Protein AF-A0A432K4J1-F1 (afdb_monomer)

pLDDT: mean 75.05, std 14.16, range [38.0, 90.62]

Radius of gyration: 15.27 Å; Cα contacts (8 Å, |Δi|>4): 43; chains: 1; bounding box: 32×24×53 Å

Secondary structure (DSSP, 8-state):
------------------SSGGG-HHHHHHHHSHHHHHHHHHHHHHHHTT--------HHHHHHHHHHHH-

Mean predicted aligned error: 11.09 Å

Sequence (71 aa):
MSRDNRNISKRIISFRHSDSPLTSKRVSVIISNRKDSVNLAEAVRSLRHNVKASFKVSESTKNKIKDLQKA

Foldseek 3Di:
DDPPPPDPPPPPPDQDDDPPPCRHPLVVLLCVDPVSVVQVVVQVVCVVVVHNGDGDDDPVSVVVVVVVVVD

Solvent-accessible surface area (backbone atoms only — not comparable to full-atom values): 4521 Å² total; per-residue (Å²): 138,82,82,78,81,73,71,81,71,75,78,83,76,79,68,65,85,39,92,48,74,92,37,22,72,59,44,54,55,38,57,72,34,70,70,41,31,50,44,50,52,50,27,54,52,36,42,74,69,75,38,96,55,82,69,82,70,53,70,73,53,50,50,57,46,52,57,65,72,77,111

Structure (mmCIF, N/CA/C/O 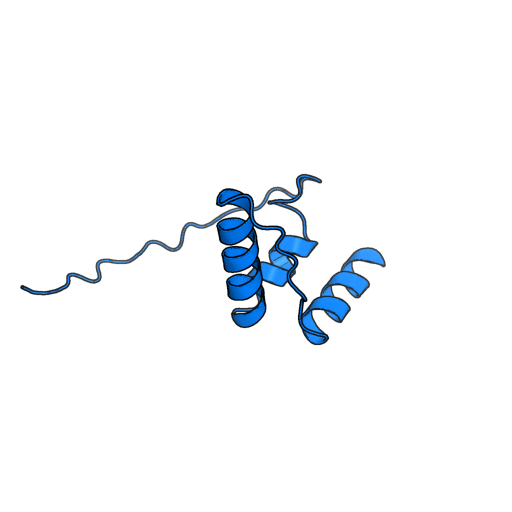backbone):
data_AF-A0A432K4J1-F1
#
_entry.id   AF-A0A432K4J1-F1
#
loop_
_atom_site.group_PDB
_atom_site.id
_atom_site.type_symbol
_atom_sit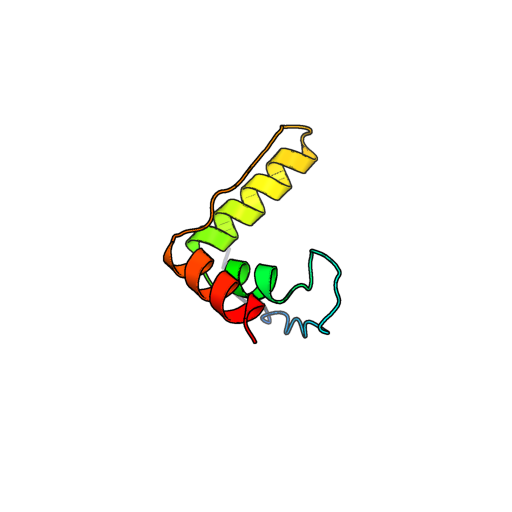e.label_atom_id
_atom_site.label_alt_id
_atom_site.label_comp_id
_atom_site.label_asym_id
_atom_site.label_entity_id
_atom_site.label_seq_id
_atom_site.pdbx_PDB_ins_code
_atom_site.Cartn_x
_atom_site.Cartn_y
_atom_site.Cartn_z
_atom_site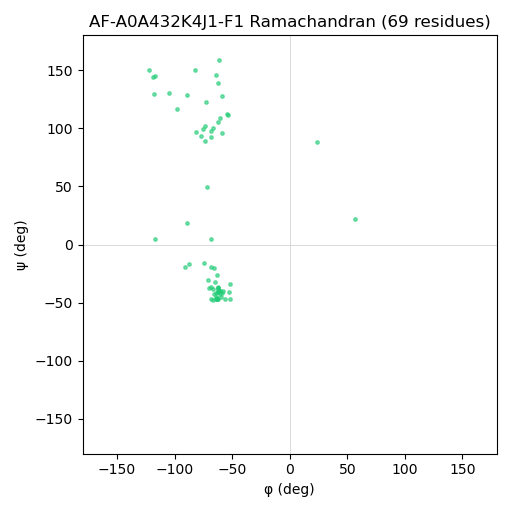.occupancy
_atom_site.B_iso_or_equiv
_atom_site.auth_seq_id
_atom_site.auth_comp_id
_atom_site.auth_asym_id
_atom_site.auth_atom_id
_atom_site.pdbx_PDB_model_num
ATOM 1 N N . MET A 1 1 ? -9.300 5.528 -36.858 1.00 38.00 1 MET A N 1
ATOM 2 C CA . MET A 1 1 ? -9.116 4.391 -35.928 1.00 38.00 1 MET A CA 1
ATOM 3 C C . MET A 1 1 ? -9.747 4.753 -34.589 1.00 38.00 1 MET A C 1
ATOM 5 O O . MET A 1 1 ? -9.143 5.483 -33.813 1.00 38.00 1 MET A O 1
ATOM 9 N N . SER A 1 2 ? -11.002 4.348 -34.376 1.00 44.59 2 SER A N 1
ATOM 10 C CA . SER A 1 2 ? -11.761 4.654 -33.156 1.00 44.59 2 SER A CA 1
ATOM 11 C C . SER A 1 2 ? -11.220 3.817 -31.993 1.00 44.59 2 SER A C 1
ATOM 13 O O . SER A 1 2 ? -11.138 2.595 -32.105 1.00 44.59 2 SER A O 1
ATOM 15 N N . ARG A 1 3 ? -10.784 4.464 -30.904 1.00 56.84 3 ARG A N 1
ATOM 16 C CA . ARG A 1 3 ? -10.336 3.780 -29.681 1.00 56.84 3 ARG A CA 1
ATOM 17 C C . ARG A 1 3 ? -11.570 3.324 -28.920 1.00 56.84 3 ARG A C 1
ATOM 19 O O . ARG A 1 3 ? -12.172 4.083 -28.168 1.00 56.84 3 ARG A O 1
ATOM 26 N N . ASP A 1 4 ? -11.947 2.088 -29.180 1.00 51.75 4 ASP A N 1
ATOM 27 C CA . ASP A 1 4 ? -13.093 1.429 -28.584 1.00 51.75 4 ASP A CA 1
ATOM 28 C C . ASP A 1 4 ? -12.824 1.187 -27.084 1.00 51.75 4 ASP A C 1
ATOM 30 O O . ASP A 1 4 ? -12.204 0.202 -26.685 1.00 51.75 4 ASP A O 1
ATOM 34 N N . ASN A 1 5 ? -13.244 2.136 -26.241 1.00 54.62 5 ASN A N 1
ATOM 35 C CA . ASN A 1 5 ? -13.203 2.088 -24.772 1.00 54.62 5 ASN A CA 1
ATOM 36 C C . ASN A 1 5 ? -14.256 1.101 -24.226 1.00 54.62 5 ASN A C 1
ATOM 38 O O . ASN A 1 5 ? -15.049 1.432 -23.342 1.00 54.62 5 ASN A O 1
ATOM 42 N N . ARG A 1 6 ? -14.303 -0.123 -24.760 1.00 53.44 6 ARG A N 1
ATOM 43 C CA . ARG A 1 6 ? -15.208 -1.165 -24.274 1.00 53.44 6 ARG A CA 1
ATOM 44 C C . ARG A 1 6 ? -14.790 -1.565 -22.866 1.00 53.44 6 ARG A C 1
ATOM 46 O O . ARG A 1 6 ? -13.827 -2.300 -22.688 1.00 53.44 6 ARG A O 1
ATOM 53 N N . ASN A 1 7 ? -15.518 -1.012 -21.893 1.00 58.19 7 ASN A N 1
ATOM 54 C CA . ASN A 1 7 ? -15.673 -1.464 -20.515 1.00 58.19 7 ASN A CA 1
ATOM 55 C C . ASN A 1 7 ? -14.512 -2.329 -20.020 1.00 58.19 7 ASN A C 1
ATOM 57 O O . ASN A 1 7 ? -14.575 -3.559 -20.063 1.00 58.19 7 ASN A O 1
ATOM 61 N N . ILE A 1 8 ? -13.476 -1.681 -19.477 1.00 54.00 8 ILE A N 1
ATOM 62 C CA . ILE A 1 8 ? -12.585 -2.353 -18.533 1.00 54.00 8 ILE A CA 1
ATOM 63 C C . ILE A 1 8 ? -13.495 -2.801 -17.392 1.00 54.00 8 ILE A C 1
ATOM 65 O O . ILE A 1 8 ? -13.833 -2.001 -16.517 1.00 54.00 8 ILE A O 1
ATOM 69 N N . SER A 1 9 ? -13.956 -4.056 -17.436 1.00 59.59 9 SER A N 1
ATOM 70 C CA . SER A 1 9 ? -14.651 -4.663 -16.309 1.00 59.59 9 SER A CA 1
ATOM 71 C C . SER A 1 9 ? -13.715 -4.482 -15.123 1.00 59.59 9 SER A C 1
ATOM 73 O O . SER A 1 9 ? -12.578 -4.967 -15.123 1.00 59.59 9 SER A O 1
ATOM 75 N N . LYS A 1 10 ? -14.113 -3.638 -14.164 1.00 54.47 10 LYS A N 1
ATOM 76 C CA . LYS A 1 10 ? -13.315 -3.448 -12.959 1.00 54.47 10 LYS A CA 1
ATOM 77 C C . LYS A 1 10 ? -13.257 -4.826 -12.330 1.00 54.47 10 LYS A C 1
ATOM 79 O O . LYS A 1 10 ? -14.284 -5.341 -11.901 1.00 54.47 10 LYS A O 1
ATOM 84 N N . ARG A 1 11 ? -12.081 -5.454 -12.372 1.00 51.44 11 ARG A N 1
ATOM 85 C CA . ARG A 1 11 ? -11.868 -6.779 -11.800 1.00 51.44 11 ARG A CA 1
ATOM 86 C C . ARG A 1 11 ? -12.326 -6.674 -10.342 1.00 51.44 11 ARG A C 1
ATOM 88 O O . ARG A 1 11 ? -11.741 -5.904 -9.583 1.00 51.44 11 ARG A O 1
ATOM 95 N N . ILE A 1 12 ? -13.414 -7.355 -9.980 1.00 54.06 12 ILE A N 1
ATOM 96 C CA . ILE A 1 12 ? -13.889 -7.403 -8.594 1.00 54.06 12 ILE A CA 1
ATOM 97 C C . ILE A 1 12 ? -12.904 -8.319 -7.873 1.00 54.06 12 ILE A C 1
ATOM 99 O O . ILE A 1 12 ? -13.039 -9.539 -7.882 1.00 54.06 12 ILE A O 1
ATOM 103 N N . ILE A 1 13 ? -11.830 -7.734 -7.345 1.00 56.41 13 ILE A N 1
ATOM 104 C CA . ILE A 1 13 ? -10.829 -8.471 -6.581 1.00 56.41 13 ILE A CA 1
ATOM 105 C C . ILE A 1 13 ? -11.390 -8.621 -5.168 1.00 56.41 13 ILE A C 1
ATOM 107 O O . ILE A 1 13 ? -11.302 -7.707 -4.350 1.00 56.41 13 ILE A O 1
ATOM 111 N N . SER A 1 14 ? -12.009 -9.766 -4.884 1.00 50.72 14 SER A N 1
ATOM 112 C CA . SER A 1 14 ? -12.387 -10.127 -3.520 1.00 50.72 14 SER A CA 1
ATOM 113 C C . SER A 1 14 ? -11.125 -10.524 -2.750 1.00 50.72 14 SER A C 1
ATOM 115 O O . SER A 1 14 ? -10.601 -11.626 -2.921 1.00 50.72 14 SER A O 1
ATOM 117 N N . PHE A 1 15 ? -10.609 -9.626 -1.912 1.00 55.06 15 PHE A N 1
ATOM 118 C CA . PHE A 1 15 ? -9.479 -9.935 -1.039 1.00 55.06 15 PHE A CA 1
ATOM 119 C C . PHE A 1 15 ? -9.960 -10.806 0.130 1.00 55.06 15 PHE A C 1
ATOM 121 O O . PHE A 1 15 ? -10.501 -10.305 1.120 1.00 55.06 15 PHE A O 1
ATOM 128 N N . ARG A 1 16 ? -9.757 -12.129 0.040 1.00 59.34 16 ARG A N 1
ATOM 129 C CA . ARG A 1 16 ? -9.771 -12.968 1.247 1.00 59.34 16 ARG A CA 1
ATOM 130 C C . ARG A 1 16 ? -8.684 -12.440 2.176 1.00 59.34 16 ARG A C 1
ATOM 132 O O . ARG A 1 16 ? -7.549 -12.233 1.749 1.00 59.34 16 ARG A O 1
ATOM 139 N N . HIS A 1 17 ? -9.065 -12.165 3.416 1.00 62.22 17 HIS A N 1
ATOM 140 C CA . HIS A 1 17 ? -8.172 -11.617 4.424 1.00 62.22 17 HIS A CA 1
ATOM 141 C C . HIS A 1 17 ? -7.148 -12.697 4.761 1.00 62.22 17 HIS A C 1
ATOM 143 O O . HIS A 1 17 ? -7.450 -13.633 5.490 1.00 62.22 17 HIS A O 1
ATOM 149 N N . SER A 1 18 ? -5.975 -12.611 4.148 1.00 59.75 18 SER A N 1
ATOM 150 C CA . SER A 1 18 ? -4.848 -13.475 4.465 1.00 59.75 18 SER A CA 1
ATOM 151 C C . SER A 1 18 ? -3.670 -12.606 4.863 1.00 59.75 18 SER A C 1
ATOM 153 O O . SER A 1 18 ? -3.528 -11.485 4.357 1.00 59.75 18 SER A O 1
ATOM 155 N N . ASP A 1 19 ? -2.815 -13.145 5.727 1.00 62.22 19 ASP A N 1
ATOM 156 C CA . ASP A 1 19 ? -1.589 -12.490 6.188 1.00 62.22 19 ASP A CA 1
ATOM 157 C C . ASP A 1 19 ? -0.530 -12.359 5.082 1.00 62.22 19 ASP A C 1
ATOM 159 O O . ASP A 1 19 ? 0.572 -11.864 5.318 1.00 62.22 19 ASP A O 1
ATOM 163 N N . SER A 1 20 ? -0.860 -12.743 3.841 1.00 68.38 20 SER A N 1
ATOM 164 C CA . SER A 1 20 ? -0.010 -12.448 2.697 1.00 68.38 20 SER A CA 1
ATOM 165 C C . SER A 1 20 ? 0.118 -10.926 2.504 1.00 68.38 20 SER A C 1
ATOM 167 O O . SER A 1 20 ? -0.882 -10.196 2.583 1.00 68.38 20 SER A O 1
ATOM 169 N N . PRO A 1 21 ? 1.323 -10.419 2.181 1.00 65.94 21 PRO A N 1
ATOM 170 C CA . PRO A 1 21 ? 1.546 -8.989 1.992 1.00 65.94 21 PRO A CA 1
ATOM 171 C C . PRO A 1 21 ? 0.570 -8.357 0.992 1.00 65.94 21 PRO A C 1
ATOM 173 O O . PRO A 1 21 ? 0.033 -7.284 1.257 1.00 65.94 21 PRO A O 1
ATOM 176 N N . LEU A 1 22 ? 0.274 -9.056 -0.112 1.00 66.75 22 LEU A N 1
ATOM 177 C CA . LEU A 1 22 ? -0.561 -8.568 -1.217 1.00 66.75 22 LEU A CA 1
ATOM 178 C C . LEU A 1 22 ? -2.066 -8.538 -0.912 1.00 66.75 22 LEU A C 1
ATOM 180 O O . LEU A 1 22 ? -2.814 -7.880 -1.630 1.00 66.75 22 LEU A O 1
ATOM 184 N N . THR A 1 23 ? -2.514 -9.225 0.139 1.00 68.06 23 THR A N 1
ATOM 185 C CA . THR A 1 23 ? -3.932 -9.285 0.540 1.00 68.06 23 THR A CA 1
ATOM 186 C C . THR A 1 23 ? -4.187 -8.687 1.918 1.00 68.06 23 THR A C 1
ATOM 188 O O . THR A 1 23 ? -5.303 -8.766 2.429 1.00 68.06 23 THR A O 1
ATOM 191 N N . SER A 1 24 ? -3.161 -8.111 2.545 1.00 78.75 24 SER A N 1
ATOM 192 C CA . SER A 1 24 ? -3.289 -7.535 3.878 1.00 78.75 24 SER A CA 1
ATOM 193 C C . SER A 1 24 ? -4.267 -6.352 3.881 1.00 78.75 24 SER A C 1
ATOM 195 O O . SER A 1 24 ? -4.309 -5.546 2.944 1.00 78.75 24 SER A O 1
ATOM 197 N N . LYS A 1 25 ? -5.012 -6.180 4.985 1.00 80.31 25 LYS A N 1
ATOM 198 C CA . LYS A 1 25 ? -5.878 -5.001 5.199 1.00 80.31 25 LYS A CA 1
ATOM 199 C C . LYS A 1 25 ? -5.107 -3.687 4.996 1.00 80.31 25 LYS A C 1
ATOM 201 O O . LYS A 1 25 ? -5.646 -2.723 4.462 1.00 80.31 25 LYS A O 1
ATOM 206 N N . ARG A 1 26 ? -3.818 -3.672 5.361 1.00 80.69 2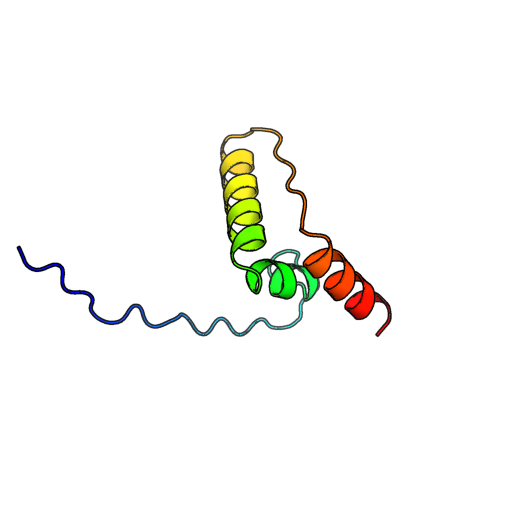6 ARG A N 1
ATOM 207 C CA . ARG A 1 26 ? -2.918 -2.522 5.187 1.00 80.69 26 ARG A CA 1
ATOM 208 C C . ARG A 1 26 ? -2.729 -2.170 3.710 1.00 80.69 26 ARG A C 1
ATOM 210 O O . ARG A 1 26 ? -2.844 -1.004 3.348 1.00 80.69 26 ARG A O 1
ATOM 217 N N . VAL A 1 27 ? -2.493 -3.165 2.854 1.00 81.00 27 VAL A N 1
ATOM 218 C CA . VAL A 1 27 ? -2.345 -2.956 1.406 1.00 81.00 27 VAL A CA 1
ATOM 219 C C . VAL A 1 27 ? -3.661 -2.526 0.762 1.00 81.00 27 VAL A C 1
ATOM 221 O O . VAL A 1 27 ? -3.639 -1.629 -0.075 1.00 81.00 27 VAL A O 1
ATOM 224 N N . SER A 1 28 ? -4.806 -3.047 1.211 1.00 82.19 28 SER A N 1
ATOM 225 C CA . SER A 1 28 ? -6.125 -2.559 0.772 1.00 82.19 28 SER A CA 1
ATOM 226 C C . SER A 1 28 ? -6.298 -1.052 1.018 1.00 82.19 28 SER A C 1
ATOM 228 O O . SER A 1 28 ? -6.660 -0.307 0.105 1.00 82.19 28 SER A O 1
ATOM 230 N N . VAL A 1 29 ? -5.940 -0.569 2.214 1.00 83.62 29 VAL A N 1
ATOM 231 C CA . VAL A 1 29 ? -5.991 0.867 2.534 1.00 83.62 29 VAL A CA 1
ATOM 232 C C . VAL A 1 29 ? -5.055 1.681 1.638 1.00 83.62 29 VAL A C 1
ATOM 234 O O . VAL A 1 29 ? -5.454 2.735 1.147 1.00 83.62 29 VAL A O 1
ATOM 237 N N . ILE A 1 30 ? -3.846 1.188 1.362 1.00 84.75 30 ILE A N 1
ATOM 238 C CA . ILE A 1 30 ? -2.894 1.863 0.464 1.00 84.75 30 ILE A CA 1
ATOM 239 C C . ILE A 1 30 ? -3.445 1.938 -0.966 1.00 84.75 30 ILE A C 1
ATOM 241 O O . ILE A 1 30 ? -3.405 3.002 -1.578 1.00 84.75 30 ILE A O 1
ATOM 245 N N . ILE A 1 31 ? -4.013 0.842 -1.482 1.00 83.94 31 ILE A N 1
ATOM 246 C CA . ILE A 1 31 ? -4.616 0.779 -2.824 1.00 83.94 31 ILE A CA 1
ATOM 247 C C . ILE A 1 31 ? -5.850 1.689 -2.925 1.00 83.94 31 ILE A C 1
ATOM 249 O O . ILE A 1 31 ? -6.104 2.260 -3.984 1.00 83.94 31 ILE A O 1
ATOM 253 N N . SER A 1 32 ? -6.599 1.872 -1.831 1.00 83.00 32 SER A N 1
ATOM 254 C CA . SER A 1 32 ? -7.773 2.756 -1.802 1.00 83.00 32 SER A CA 1
ATOM 255 C C . SER A 1 32 ? -7.429 4.241 -1.992 1.00 83.00 32 SER A C 1
ATOM 257 O O . SER A 1 32 ? -8.285 5.029 -2.393 1.00 83.00 32 SER A O 1
ATOM 259 N N . ASN A 1 33 ? -6.175 4.635 -1.743 1.00 88.88 33 ASN A N 1
ATOM 260 C CA . ASN A 1 33 ? -5.684 5.986 -1.983 1.00 88.88 33 ASN A CA 1
ATOM 261 C C . ASN A 1 33 ? -4.943 6.051 -3.325 1.00 88.88 33 ASN A C 1
ATOM 263 O O . ASN A 1 33 ? -3.880 5.457 -3.491 1.00 88.88 33 ASN A O 1
ATOM 267 N N . ARG A 1 34 ? -5.459 6.847 -4.272 1.00 86.12 34 ARG A N 1
ATOM 268 C CA . ARG A 1 34 ? -4.872 6.987 -5.614 1.00 86.12 34 ARG A CA 1
ATOM 269 C C . ARG A 1 34 ? -3.378 7.326 -5.575 1.00 86.12 34 ARG A C 1
ATOM 271 O O . ARG A 1 34 ? -2.610 6.692 -6.290 1.00 86.12 34 ARG A O 1
ATOM 278 N N . LYS A 1 35 ? -2.954 8.293 -4.756 1.00 87.38 35 LYS A N 1
ATOM 279 C CA . LYS A 1 35 ? -1.558 8.760 -4.740 1.00 87.38 35 LYS A CA 1
ATOM 280 C C . LYS A 1 35 ? -0.616 7.691 -4.186 1.00 87.38 35 LYS A C 1
ATOM 282 O O . LYS A 1 35 ? 0.392 7.376 -4.809 1.00 87.38 35 LYS A O 1
ATOM 287 N N . ASP A 1 36 ? -0.985 7.080 -3.066 1.00 88.12 36 ASP A N 1
ATOM 288 C CA . ASP A 1 36 ? -0.160 6.040 -2.446 1.00 88.12 36 ASP A CA 1
ATOM 289 C C . ASP A 1 36 ? -0.162 4.736 -3.256 1.00 88.12 36 ASP A C 1
ATOM 291 O O . ASP A 1 36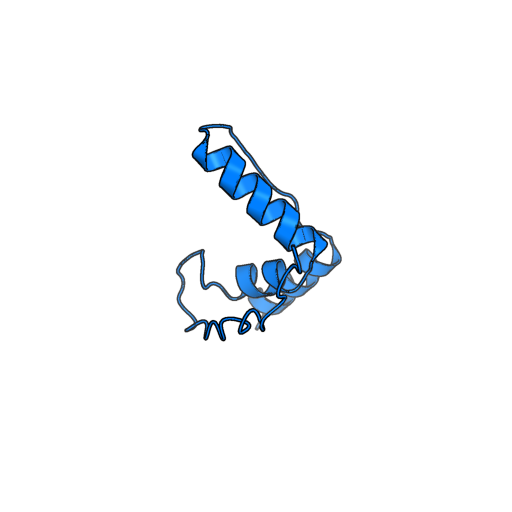 ? 0.850 4.039 -3.294 1.00 88.12 36 ASP A O 1
ATOM 295 N N . SER A 1 37 ? -1.254 4.434 -3.966 1.00 85.81 37 SER A N 1
ATOM 296 C CA . SER A 1 37 ? -1.322 3.290 -4.880 1.00 85.81 37 SER A CA 1
ATOM 297 C C . SER A 1 37 ? -0.321 3.403 -6.035 1.00 85.81 37 SER A C 1
ATOM 299 O O . SER A 1 37 ? 0.312 2.411 -6.398 1.00 85.81 37 SER A O 1
ATOM 301 N N . VAL A 1 38 ? -0.127 4.614 -6.576 1.00 88.56 38 VAL A N 1
ATOM 302 C CA . VAL A 1 38 ? 0.865 4.883 -7.626 1.00 88.56 38 VAL A CA 1
ATOM 303 C C . VAL A 1 38 ? 2.273 4.693 -7.069 1.00 88.56 38 VAL A C 1
ATOM 305 O O . VAL A 1 38 ? 3.046 3.934 -7.648 1.00 88.56 38 VAL A O 1
ATOM 308 N N . ASN A 1 39 ? 2.561 5.271 -5.898 1.00 87.00 39 ASN A N 1
ATOM 309 C CA . ASN A 1 39 ? 3.861 5.136 -5.233 1.00 87.00 39 ASN A CA 1
ATOM 310 C C . ASN A 1 39 ? 4.211 3.667 -4.934 1.00 87.00 39 ASN A C 1
ATOM 312 O O . ASN A 1 39 ? 5.348 3.239 -5.128 1.00 87.00 39 ASN A O 1
ATOM 316 N N . LEU A 1 40 ? 3.231 2.877 -4.478 1.00 86.75 40 LEU A N 1
ATOM 317 C CA . LEU A 1 40 ? 3.402 1.443 -4.250 1.00 86.75 40 LEU A CA 1
ATOM 318 C C . LEU A 1 40 ? 3.705 0.711 -5.564 1.00 86.75 40 LEU A C 1
ATOM 320 O O . LEU A 1 40 ? 4.632 -0.095 -5.620 1.00 86.75 40 LEU A O 1
ATOM 324 N N . ALA A 1 41 ? 2.946 0.991 -6.626 1.00 87.88 41 ALA A N 1
ATOM 325 C CA . ALA A 1 41 ? 3.156 0.363 -7.927 1.00 87.88 41 ALA A CA 1
ATOM 326 C C . ALA A 1 41 ? 4.536 0.700 -8.515 1.00 87.88 41 ALA A C 1
ATOM 328 O O . ALA A 1 41 ? 5.196 -0.178 -9.069 1.00 87.88 41 ALA A O 1
ATOM 329 N N . GLU A 1 42 ? 4.991 1.945 -8.378 1.00 86.56 42 GLU A N 1
ATOM 330 C CA . GLU A 1 42 ? 6.330 2.376 -8.788 1.00 86.56 42 GLU A CA 1
ATOM 331 C C . GLU A 1 42 ? 7.423 1.674 -7.989 1.00 86.56 42 GLU A C 1
ATOM 333 O O . GLU A 1 42 ? 8.333 1.110 -8.589 1.00 86.56 42 GLU A O 1
ATOM 338 N N . ALA A 1 43 ? 7.304 1.604 -6.661 1.00 85.44 43 ALA A N 1
ATOM 339 C CA . ALA A 1 43 ? 8.277 0.891 -5.838 1.00 85.44 43 ALA A CA 1
ATOM 340 C C . ALA A 1 43 ? 8.359 -0.602 -6.189 1.00 85.44 43 ALA A C 1
ATOM 342 O O . ALA A 1 43 ? 9.456 -1.150 -6.280 1.00 85.44 43 ALA A O 1
ATOM 343 N N . VAL A 1 44 ? 7.221 -1.252 -6.461 1.00 84.94 44 VAL A N 1
ATOM 344 C CA . VAL A 1 44 ? 7.187 -2.649 -6.923 1.00 84.94 44 VAL A CA 1
ATOM 345 C C . VAL A 1 44 ? 7.864 -2.802 -8.286 1.00 84.94 44 VAL A C 1
ATOM 347 O O . VAL A 1 44 ? 8.598 -3.768 -8.492 1.00 84.94 44 VAL A O 1
ATOM 350 N N . ARG A 1 45 ? 7.647 -1.869 -9.223 1.00 86.56 45 ARG A N 1
ATOM 351 C CA . ARG A 1 45 ? 8.333 -1.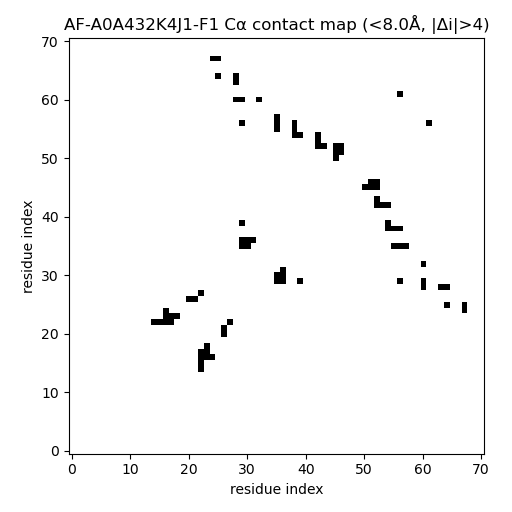883 -10.526 1.00 86.56 45 ARG A CA 1
ATOM 352 C C . ARG A 1 45 ? 9.839 -1.705 -10.360 1.00 86.56 45 ARG A C 1
ATOM 354 O O . ARG A 1 45 ? 10.592 -2.497 -10.910 1.00 86.56 45 ARG A O 1
ATOM 361 N N . SER A 1 46 ? 10.274 -0.737 -9.561 1.00 86.50 46 SER A N 1
ATOM 362 C CA . SER A 1 46 ? 11.693 -0.491 -9.292 1.00 86.50 46 SER A CA 1
ATOM 363 C C . SER A 1 46 ? 12.376 -1.700 -8.646 1.00 86.50 46 SER A C 1
ATOM 365 O O . SER A 1 46 ? 13.468 -2.081 -9.062 1.00 86.50 46 SER A O 1
ATOM 367 N N . LEU A 1 47 ? 11.699 -2.377 -7.712 1.00 84.69 47 LEU A N 1
ATOM 368 C CA . LEU A 1 47 ? 12.207 -3.602 -7.093 1.00 84.69 47 LEU A CA 1
ATOM 369 C C . LEU A 1 47 ? 12.409 -4.734 -8.115 1.00 84.69 47 LEU A C 1
ATOM 371 O O . LEU A 1 47 ? 13.400 -5.453 -8.037 1.00 84.69 47 LEU A O 1
ATOM 375 N N . ARG A 1 48 ? 11.519 -4.869 -9.111 1.00 86.69 48 ARG A N 1
ATOM 376 C CA . ARG A 1 48 ? 11.683 -5.850 -10.207 1.00 86.69 48 ARG A CA 1
ATOM 377 C C . ARG A 1 48 ? 12.913 -5.58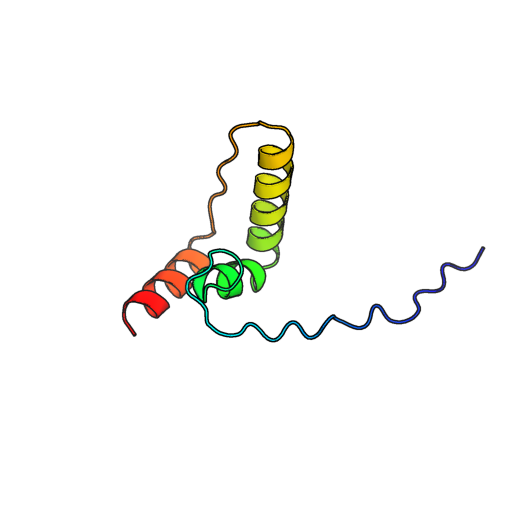1 -11.070 1.00 86.69 48 ARG A C 1
ATOM 379 O O . ARG A 1 48 ? 13.452 -6.512 -11.654 1.00 86.69 48 ARG A O 1
ATOM 386 N N . HIS A 1 49 ? 13.359 -4.332 -11.136 1.00 89.38 49 HIS A N 1
ATOM 387 C CA . HIS A 1 49 ? 14.591 -3.942 -11.819 1.00 89.38 49 HIS A CA 1
ATOM 388 C C . HIS A 1 49 ? 15.820 -3.998 -10.895 1.00 89.38 49 HIS A C 1
ATOM 390 O O . HIS A 1 49 ? 16.838 -3.384 -11.199 1.00 89.38 49 HIS A O 1
ATOM 396 N N . ASN A 1 50 ? 15.738 -4.722 -9.769 1.00 83.31 50 ASN A N 1
ATOM 397 C CA . ASN A 1 50 ? 16.785 -4.836 -8.747 1.00 83.31 50 ASN A CA 1
ATOM 398 C C . ASN A 1 50 ? 17.239 -3.489 -8.156 1.00 83.31 50 ASN A C 1
ATOM 400 O O . ASN A 1 50 ? 18.321 -3.384 -7.577 1.00 83.31 50 ASN A O 1
ATOM 404 N N . VAL A 1 51 ? 16.400 -2.455 -8.251 1.00 85.38 51 VAL A N 1
ATOM 405 C CA . VAL A 1 51 ? 16.652 -1.160 -7.619 1.00 85.38 51 VAL A CA 1
ATOM 406 C C . VAL A 1 51 ? 16.067 -1.190 -6.213 1.00 85.38 51 VAL A C 1
ATOM 408 O O . VAL A 1 51 ? 14.891 -1.512 -6.022 1.00 85.38 51 VAL A O 1
ATOM 411 N N . LYS A 1 52 ? 16.871 -0.822 -5.206 1.00 80.38 52 LYS A N 1
ATOM 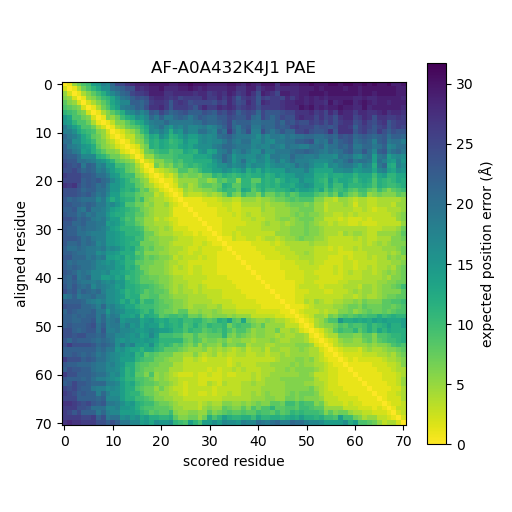412 C CA . LYS A 1 52 ? 16.370 -0.625 -3.840 1.00 80.38 52 LYS A CA 1
ATOM 413 C C . LYS A 1 52 ? 15.349 0.509 -3.851 1.00 80.38 52 LYS A C 1
ATOM 415 O O . LYS A 1 52 ? 15.712 1.678 -3.947 1.00 80.38 52 LYS A O 1
ATOM 420 N N . ALA A 1 53 ? 14.076 0.155 -3.740 1.00 77.38 53 ALA A N 1
ATOM 421 C CA . ALA A 1 53 ? 12.980 1.104 -3.698 1.00 77.38 53 ALA A CA 1
ATOM 422 C C . ALA A 1 53 ? 12.243 0.989 -2.366 1.00 77.38 53 ALA A C 1
ATOM 424 O O . ALA A 1 53 ? 11.842 -0.094 -1.945 1.00 77.38 53 ALA A O 1
ATOM 42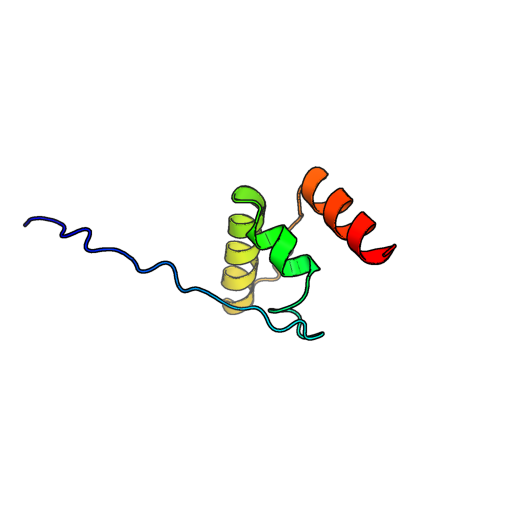5 N N . SER A 1 54 ? 12.056 2.129 -1.710 1.00 78.06 54 SER A N 1
ATOM 426 C CA . SER A 1 54 ? 11.131 2.274 -0.590 1.00 78.06 54 SER A CA 1
ATOM 427 C C . SER A 1 54 ? 10.081 3.306 -0.977 1.00 78.06 54 SER A C 1
ATOM 429 O O . SER A 1 54 ? 10.389 4.269 -1.678 1.00 78.06 54 SER A O 1
ATOM 431 N N . PHE A 1 55 ? 8.839 3.108 -0.543 1.00 83.62 55 PHE A N 1
ATOM 432 C CA . PHE A 1 55 ? 7.785 4.101 -0.720 1.00 83.62 55 PHE A CA 1
ATOM 433 C C . PHE A 1 55 ? 7.306 4.586 0.643 1.00 83.62 55 PHE A C 1
ATOM 435 O O . PHE A 1 55 ? 7.261 3.834 1.619 1.00 83.62 55 PHE A O 1
ATOM 442 N N . LYS A 1 56 ? 6.954 5.869 0.712 1.00 86.75 56 LYS A N 1
ATOM 443 C CA . LYS A 1 56 ? 6.330 6.472 1.887 1.00 86.75 56 LYS A CA 1
ATOM 444 C C . LYS A 1 56 ? 4.850 6.681 1.592 1.00 86.75 56 LYS A C 1
ATOM 446 O O . LYS A 1 56 ? 4.493 7.236 0.558 1.00 86.75 56 LYS A O 1
ATOM 451 N N . VAL A 1 57 ? 4.013 6.234 2.519 1.00 87.25 57 VAL A N 1
ATOM 452 C CA . VAL A 1 57 ? 2.567 6.492 2.525 1.00 87.25 57 VAL A CA 1
ATOM 453 C C . VAL A 1 57 ? 2.261 7.860 3.128 1.00 87.25 57 VAL A C 1
ATOM 455 O O . VAL A 1 57 ? 2.992 8.323 4.015 1.00 87.25 57 VAL A O 1
ATOM 458 N N . SER A 1 58 ? 1.169 8.482 2.682 1.00 90.62 58 SER A N 1
ATOM 459 C CA . SER A 1 58 ? 0.678 9.733 3.261 1.00 90.62 58 SER A CA 1
ATOM 460 C C . SER A 1 58 ? 0.295 9.573 4.735 1.00 90.62 58 SER A C 1
ATOM 462 O O . SER A 1 58 ? 0.000 8.480 5.224 1.00 90.62 58 SER A O 1
ATOM 464 N N . GLU A 1 59 ? 0.259 10.688 5.459 1.00 89.56 59 GLU A N 1
ATOM 465 C CA . GLU A 1 59 ? -0.113 10.717 6.877 1.00 89.56 59 GLU A CA 1
ATOM 466 C C . GLU A 1 59 ? -1.552 10.237 7.115 1.00 89.56 59 GLU A C 1
ATOM 468 O O . GLU A 1 59 ? -1.814 9.456 8.028 1.00 89.56 59 GLU A O 1
ATOM 473 N N . SER A 1 60 ? -2.468 10.587 6.208 1.00 86.50 60 SER A N 1
ATOM 474 C CA . SER A 1 60 ? -3.851 10.100 6.223 1.00 86.50 60 SER A CA 1
ATOM 475 C C . SER A 1 60 ? -3.947 8.576 6.091 1.00 86.50 60 SER A C 1
ATOM 477 O O . SER A 1 60 ? -4.699 7.934 6.825 1.00 86.50 60 SER A O 1
ATOM 479 N N . THR A 1 61 ? -3.161 7.974 5.197 1.00 86.75 61 THR A N 1
ATOM 480 C CA . THR A 1 61 ? -3.101 6.519 5.011 1.00 86.75 61 THR A CA 1
ATOM 481 C C . THR A 1 61 ? -2.424 5.842 6.206 1.00 86.75 61 THR A C 1
ATOM 483 O O . THR A 1 61 ? -2.887 4.793 6.653 1.00 86.75 61 THR A O 1
ATOM 486 N N . LYS A 1 62 ? -1.383 6.456 6.793 1.00 87.88 62 LYS A N 1
ATOM 487 C CA . LYS A 1 62 ? -0.743 5.964 8.029 1.00 87.88 62 LYS A CA 1
ATOM 488 C C . LYS A 1 62 ? -1.722 5.890 9.195 1.00 87.88 62 LYS A C 1
ATOM 490 O O . LYS A 1 62 ? -1.722 4.882 9.895 1.00 87.88 62 LYS A O 1
ATOM 495 N N . ASN A 1 63 ? -2.542 6.920 9.394 1.00 88.88 63 ASN A N 1
ATOM 496 C CA . ASN A 1 63 ? -3.516 6.949 10.486 1.00 88.88 63 ASN A CA 1
ATOM 497 C C . ASN A 1 63 ? -4.544 5.823 10.329 1.00 88.88 63 ASN A C 1
ATOM 499 O O . ASN A 1 63 ? -4.695 5.015 11.237 1.00 88.88 63 ASN A O 1
ATOM 503 N N . LYS A 1 64 ? -5.097 5.644 9.122 1.00 85.69 64 LYS A N 1
ATOM 504 C CA . LYS A 1 64 ? -6.003 4.522 8.820 1.00 85.69 64 LYS A CA 1
ATOM 505 C C . LYS A 1 64 ? -5.366 3.151 9.066 1.00 85.69 64 LYS A C 1
ATOM 507 O O . LYS A 1 64 ? -6.019 2.245 9.570 1.00 85.69 64 LYS A O 1
ATOM 512 N N . ILE A 1 65 ? -4.088 2.978 8.719 1.00 86.38 65 ILE A N 1
ATOM 513 C CA . ILE A 1 65 ? -3.360 1.728 8.985 1.00 86.38 65 ILE A CA 1
ATOM 514 C C . ILE A 1 65 ? -3.160 1.506 10.491 1.00 86.38 65 ILE A C 1
ATOM 516 O O . ILE A 1 65 ? -3.246 0.363 10.936 1.00 86.38 65 ILE A O 1
ATOM 520 N N . LYS A 1 66 ? -2.880 2.560 11.268 1.00 85.75 66 LYS A N 1
ATOM 521 C CA . LYS A 1 66 ? -2.736 2.472 12.730 1.00 85.75 66 LYS A CA 1
ATOM 522 C C . LYS A 1 66 ? -4.053 2.097 13.404 1.00 85.75 66 LYS A C 1
ATOM 524 O O . LYS A 1 66 ? -4.045 1.237 14.277 1.00 85.75 66 LYS A O 1
ATOM 529 N N . ASP A 1 67 ? -5.161 2.688 12.974 1.00 84.50 67 ASP A N 1
ATOM 530 C CA . ASP A 1 67 ? -6.486 2.390 13.526 1.00 84.50 67 ASP A CA 1
ATOM 531 C C . ASP A 1 67 ? -6.863 0.918 13.296 1.00 84.50 67 ASP A C 1
ATOM 533 O O . ASP A 1 67 ? -7.380 0.261 14.193 1.00 84.50 67 ASP A O 1
ATOM 537 N N . LEU A 1 68 ? -6.478 0.353 12.145 1.00 76.12 68 LEU A N 1
ATOM 538 C CA . LEU A 1 68 ? -6.647 -1.073 11.841 1.00 76.12 68 LEU A CA 1
ATOM 539 C C . LEU A 1 68 ? -5.784 -2.028 12.678 1.00 76.12 68 LEU A C 1
ATOM 541 O O . LEU A 1 68 ? -6.060 -3.221 12.670 1.00 76.12 68 LEU A O 1
ATOM 545 N N . GLN A 1 69 ? -4.706 -1.559 13.312 1.00 72.00 69 GLN A N 1
ATOM 546 C CA . GLN A 1 69 ? -3.859 -2.397 14.176 1.00 72.00 69 GLN A CA 1
ATOM 547 C C . GLN A 1 69 ? -4.356 -2.439 15.622 1.00 72.00 69 GLN A C 1
ATOM 549 O O . GLN A 1 69 ? -3.907 -3.288 16.385 1.00 72.00 69 GLN A O 1
ATOM 554 N N . LYS A 1 70 ? -5.223 -1.496 16.004 1.00 67.38 70 LYS A N 1
ATOM 555 C CA . LYS A 1 70 ? -5.797 -1.402 17.350 1.00 67.38 70 LYS A CA 1
ATOM 556 C C . LYS A 1 70 ? -7.113 -2.173 17.499 1.00 67.38 70 LYS A C 1
ATOM 558 O O . LYS A 1 70 ? -7.513 -2.414 18.632 1.00 67.38 70 LYS A O 1
ATOM 563 N N . ALA A 1 71 ? -7.776 -2.485 16.386 1.00 56.81 71 ALA A N 1
ATOM 564 C CA . ALA A 1 71 ? -9.015 -3.260 16.315 1.00 56.81 71 ALA A CA 1
ATOM 565 C C . ALA A 1 71 ? -8.723 -4.753 16.139 1.00 56.81 71 ALA A C 1
ATOM 567 O O . ALA A 1 71 ? -9.470 -5.557 16.731 1.00 56.81 71 ALA A O 1
#